Protein AF-A0A9C8WHI6-F1 (afdb_monomer_lite)

Secondary structure (DSSP, 8-state):
-TTTTTSHHHHHHHHHHHHHHHHHHHHHHHHHHT-SSHHHHHHHHHHHHHHHHHHHHHHHGGGTS-HHHHHHHHHHHHHHHHHHHHHHHHHHT----

Foldseek 3Di:
DVLQVVDPVSVVLVVLLVVLVVLLVVLCVVLVVVPFAPSVLVSLVSSLVSLVSNLVSLVVCPVRDDPVVNVVSNVVSVVSNVVSVVVSVVRNPDDDD

Structure (mmCIF, N/CA/C/O backbone):
data_AF-A0A9C8WHI6-F1
#
_entry.id   AF-A0A9C8WHI6-F1
#
loop_
_atom_site.group_PDB
_atom_site.id
_atom_site.type_symbol
_atom_site.label_atom_id
_atom_site.label_alt_id
_atom_site.label_comp_id
_atom_site.label_asym_id
_atom_site.label_entity_id
_atom_site.label_seq_id
_atom_site.pdbx_PDB_ins_code
_atom_site.Cartn_x
_atom_site.Cartn_y
_atom_site.Cartn_z
_atom_site.oc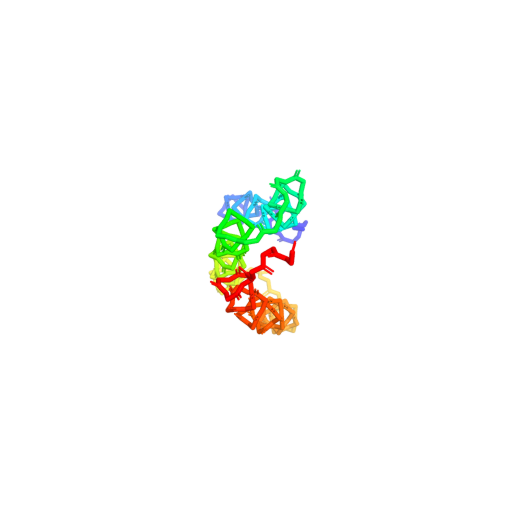cupancy
_atom_site.B_iso_or_equiv
_atom_site.auth_seq_id
_atom_site.auth_comp_id
_atom_site.auth_asym_id
_atom_site.auth_atom_id
_atom_site.pdbx_PDB_model_num
ATOM 1 N N . CYS A 1 1 ? 10.153 -4.763 -8.909 1.00 87.38 1 CYS A N 1
ATOM 2 C CA . CYS A 1 1 ? 10.439 -3.533 -9.683 1.00 87.38 1 CYS A CA 1
ATOM 3 C C . CYS A 1 1 ? 11.566 -3.673 -10.724 1.00 87.38 1 CYS A C 1
ATOM 5 O O . CYS A 1 1 ? 11.964 -2.655 -11.271 1.00 87.38 1 CYS A O 1
ATOM 7 N N . GLY A 1 2 ? 12.050 -4.881 -11.064 1.00 89.50 2 GLY A N 1
ATOM 8 C CA . GLY A 1 2 ? 13.164 -5.051 -12.021 1.00 89.50 2 GLY A CA 1
ATOM 9 C C . GLY A 1 2 ? 12.875 -4.588 -13.457 1.00 89.50 2 GLY A C 1
ATOM 10 O O . GLY A 1 2 ? 13.787 -4.202 -14.170 1.00 89.50 2 GLY A O 1
ATOM 11 N N . LEU A 1 3 ? 11.603 -4.537 -13.865 1.00 92.81 3 LEU A N 1
ATOM 12 C CA . LEU A 1 3 ? 11.204 -3.973 -15.164 1.00 92.81 3 LEU A CA 1
ATOM 13 C C . LEU A 1 3 ? 11.365 -2.442 -15.232 1.00 92.81 3 LEU A C 1
ATOM 15 O O . LEU A 1 3 ? 11.469 -1.882 -16.313 1.00 92.81 3 LEU A O 1
ATOM 19 N N . LEU A 1 4 ? 11.398 -1.762 -14.081 1.00 92.50 4 LEU A N 1
ATOM 20 C CA . LEU A 1 4 ? 11.543 -0.306 -13.997 1.00 92.50 4 LEU A CA 1
ATOM 21 C C . LEU A 1 4 ? 13.007 0.139 -13.913 1.00 92.50 4 LEU A C 1
ATOM 23 O O . LEU A 1 4 ? 13.319 1.284 -14.217 1.00 92.50 4 LEU A O 1
ATOM 27 N N . THR A 1 5 ? 13.908 -0.730 -13.453 1.00 90.88 5 THR A N 1
ATOM 28 C CA . THR A 1 5 ? 15.297 -0.356 -13.157 1.00 90.88 5 THR A CA 1
ATOM 29 C C . THR A 1 5 ? 16.164 0.024 -14.364 1.00 90.88 5 THR A C 1
ATOM 31 O O . THR A 1 5 ? 17.062 0.842 -14.154 1.00 90.88 5 THR A O 1
ATOM 34 N N . PRO A 1 6 ? 15.937 -0.491 -15.593 1.00 93.31 6 PRO A N 1
ATOM 35 C CA . PRO A 1 6 ? 16.717 -0.075 -16.761 1.00 93.3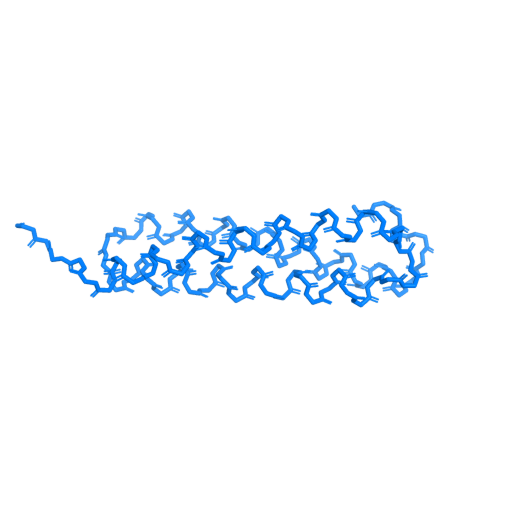1 6 PRO A CA 1
ATOM 36 C C . PRO A 1 6 ? 16.482 1.386 -17.180 1.00 93.31 6 PRO A C 1
ATOM 38 O O . PRO A 1 6 ? 17.391 2.019 -17.706 1.00 93.31 6 PRO A O 1
ATOM 41 N N . ASP A 1 7 ? 15.291 1.943 -16.927 1.00 90.06 7 ASP A N 1
ATOM 42 C CA . ASP A 1 7 ? 14.956 3.337 -17.250 1.00 90.06 7 ASP A CA 1
ATOM 43 C C . ASP A 1 7 ? 15.267 4.251 -16.043 1.00 90.06 7 ASP A C 1
ATOM 45 O O . ASP A 1 7 ? 14.760 4.009 -14.941 1.00 90.06 7 ASP A O 1
ATOM 49 N N . PRO A 1 8 ? 16.050 5.339 -16.196 1.00 90.62 8 PRO A N 1
ATOM 50 C CA . PRO A 1 8 ? 16.302 6.293 -15.115 1.00 90.62 8 PRO A CA 1
ATOM 51 C C . PRO A 1 8 ? 15.034 6.857 -14.452 1.00 90.62 8 PRO A C 1
ATOM 53 O O . PRO A 1 8 ? 15.004 7.000 -13.230 1.00 90.62 8 PRO A O 1
ATOM 56 N N . ARG A 1 9 ? 13.977 7.124 -15.228 1.00 90.56 9 ARG A N 1
ATOM 57 C CA . ARG A 1 9 ? 12.660 7.568 -14.740 1.00 90.56 9 ARG A CA 1
ATOM 58 C C . ARG A 1 9 ? 11.957 6.433 -13.999 1.00 90.56 9 ARG A C 1
ATOM 60 O O . ARG A 1 9 ? 11.352 6.648 -12.949 1.00 90.56 9 ARG A O 1
ATOM 67 N N . GLY A 1 10 ? 12.098 5.211 -14.512 1.00 94.44 10 GLY A N 1
ATOM 68 C CA . GLY A 1 10 ? 11.597 3.997 -13.878 1.00 94.44 10 GLY A CA 1
ATOM 69 C C . GLY A 1 10 ? 12.230 3.748 -12.506 1.00 94.44 10 GLY A C 1
ATOM 70 O O . GLY A 1 10 ? 11.515 3.389 -11.573 1.00 94.44 10 GLY A O 1
ATOM 71 N N . ARG A 1 11 ? 13.526 4.032 -12.316 1.00 95.38 11 ARG A N 1
ATOM 72 C CA . ARG A 1 11 ? 14.185 3.929 -10.997 1.00 95.38 11 ARG A CA 1
ATOM 73 C C . ARG A 1 11 ? 13.552 4.840 -9.947 1.00 95.38 11 ARG A C 1
ATOM 75 O O . ARG A 1 11 ? 13.317 4.385 -8.829 1.00 95.38 11 ARG A O 1
ATOM 82 N N . ALA A 1 12 ? 13.241 6.088 -10.299 1.00 94.56 12 ALA A N 1
ATOM 83 C CA . ALA A 1 12 ? 12.569 7.012 -9.385 1.00 94.56 12 ALA A CA 1
ATOM 84 C C . ALA A 1 12 ? 11.170 6.496 -8.998 1.00 94.56 12 ALA A C 1
ATOM 86 O O . ALA A 1 12 ? 10.826 6.461 -7.818 1.00 94.56 12 ALA A O 1
ATOM 87 N N . ILE A 1 13 ? 10.400 6.004 -9.975 1.00 96.19 13 ILE A N 1
ATOM 88 C CA . ILE A 1 13 ? 9.087 5.387 -9.729 1.00 96.19 13 ILE A CA 1
ATOM 89 C C . ILE A 1 13 ? 9.222 4.138 -8.848 1.00 96.19 13 ILE A C 1
ATOM 91 O O . ILE A 1 13 ? 8.462 3.967 -7.898 1.00 96.19 13 ILE A O 1
ATOM 95 N N . ALA A 1 14 ? 10.203 3.277 -9.125 1.00 96.44 14 ALA A N 1
ATOM 96 C CA . ALA A 1 14 ? 10.441 2.049 -8.377 1.00 96.44 14 ALA A CA 1
ATOM 97 C C . ALA A 1 14 ? 10.724 2.323 -6.897 1.00 96.44 14 ALA A C 1
ATOM 99 O O . ALA A 1 14 ? 10.187 1.621 -6.044 1.00 96.44 14 ALA A O 1
ATOM 100 N N . GLN A 1 15 ? 11.528 3.344 -6.586 1.00 96.81 15 GLN A N 1
ATOM 101 C CA . GLN A 1 15 ? 11.810 3.735 -5.203 1.00 96.81 15 GLN A CA 1
ATOM 102 C C . GLN A 1 15 ? 10.537 4.171 -4.470 1.00 96.81 15 GLN A C 1
ATOM 104 O O . GLN A 1 15 ? 10.292 3.721 -3.351 1.00 96.81 15 GLN A O 1
ATOM 109 N N . GLN A 1 16 ? 9.697 4.986 -5.113 1.00 97.25 16 GLN A N 1
ATOM 110 C CA . GLN A 1 16 ? 8.433 5.437 -4.527 1.00 97.25 16 GLN A CA 1
ATOM 111 C C . GLN A 1 16 ? 7.426 4.288 -4.353 1.00 97.25 16 GLN A C 1
ATOM 113 O O . GLN A 1 16 ? 6.769 4.178 -3.317 1.00 97.25 16 GLN A O 1
ATOM 118 N N . MET A 1 17 ? 7.353 3.367 -5.321 1.00 97.25 17 MET A N 1
ATOM 119 C CA . MET A 1 17 ? 6.537 2.153 -5.211 1.00 97.25 17 MET A CA 1
ATOM 120 C C . MET A 1 17 ? 6.969 1.264 -4.049 1.00 97.25 17 MET A C 1
ATOM 122 O O . MET A 1 17 ? 6.121 0.817 -3.288 1.00 97.25 17 MET A O 1
ATOM 126 N N . ILE A 1 18 ? 8.273 0.994 -3.918 1.00 97.50 18 ILE A N 1
ATOM 127 C CA . ILE A 1 18 ? 8.805 0.119 -2.864 1.00 97.50 18 ILE A CA 1
ATOM 128 C C . ILE A 1 18 ? 8.499 0.712 -1.488 1.00 97.50 18 ILE A C 1
ATOM 130 O O . ILE A 1 18 ? 8.025 -0.002 -0.608 1.00 97.50 18 ILE A O 1
ATOM 134 N N . ARG A 1 19 ? 8.725 2.021 -1.320 1.00 98.44 19 ARG A N 1
ATOM 135 C CA . ARG A 1 19 ? 8.459 2.717 -0.059 1.00 98.44 19 ARG A CA 1
ATOM 136 C C . ARG A 1 19 ? 6.978 2.722 0.297 1.00 98.44 19 ARG A C 1
ATOM 138 O O . ARG A 1 19 ? 6.637 2.258 1.378 1.00 98.44 19 ARG A O 1
ATOM 145 N N . SER A 1 20 ? 6.118 3.197 -0.605 1.00 98.44 20 SER A N 1
ATOM 146 C CA . SER A 1 20 ? 4.676 3.271 -0.328 1.00 98.44 20 SER A CA 1
ATOM 147 C C . SER A 1 20 ? 4.078 1.883 -0.089 1.00 98.44 20 SER A C 1
ATOM 149 O O . SER A 1 20 ? 3.381 1.682 0.898 1.00 98.44 20 SER A O 1
ATOM 151 N N . ALA A 1 21 ? 4.429 0.880 -0.906 1.00 98.38 21 ALA A N 1
ATOM 152 C CA . ALA A 1 21 ? 3.905 -0.475 -0.739 1.00 98.38 21 ALA A CA 1
ATOM 153 C C . ALA A 1 21 ? 4.357 -1.119 0.582 1.00 98.38 21 ALA A C 1
ATOM 155 O O . ALA A 1 21 ? 3.544 -1.742 1.261 1.00 98.38 21 ALA A O 1
ATOM 156 N N . GLY A 1 22 ? 5.628 -0.946 0.968 1.00 98.44 22 GLY A N 1
ATOM 157 C CA . GLY A 1 22 ? 6.136 -1.421 2.260 1.00 98.44 22 GLY A CA 1
ATOM 158 C C . GLY A 1 22 ? 5.534 -0.675 3.456 1.00 98.44 22 GLY A C 1
ATOM 159 O O . GLY A 1 22 ? 5.300 -1.271 4.504 1.00 98.44 22 GLY A O 1
ATOM 160 N N . SER A 1 23 ? 5.215 0.613 3.293 1.00 98.69 23 SER A N 1
ATOM 161 C CA . SER A 1 23 ? 4.598 1.445 4.335 1.00 98.69 23 SER A CA 1
ATOM 162 C C . SER A 1 23 ? 3.179 0.986 4.701 1.00 98.69 23 SER A C 1
ATOM 164 O O . SER A 1 23 ? 2.738 1.194 5.834 1.00 98.69 23 SER A O 1
ATOM 166 N N . ILE A 1 24 ? 2.470 0.305 3.788 1.00 98.81 24 ILE A N 1
ATOM 167 C CA . ILE A 1 24 ? 1.139 -0.262 4.056 1.00 98.81 24 ILE A CA 1
ATOM 168 C C . ILE A 1 24 ? 1.202 -1.251 5.226 1.00 98.81 24 ILE A C 1
ATOM 170 O O . ILE A 1 24 ? 0.488 -1.067 6.210 1.00 98.81 24 ILE A O 1
ATOM 174 N N . SER A 1 25 ? 2.038 -2.292 5.131 1.00 98.56 25 SER A N 1
ATOM 175 C CA . SER A 1 25 ? 2.141 -3.310 6.185 1.00 98.56 25 SER A CA 1
ATOM 176 C C . SER A 1 25 ? 2.782 -2.742 7.445 1.00 98.56 25 SER A C 1
ATOM 178 O O . SER A 1 25 ? 2.255 -2.972 8.530 1.00 98.56 25 SER A O 1
ATOM 180 N N . ALA A 1 26 ? 3.820 -1.910 7.300 1.00 98.81 26 ALA A N 1
ATOM 181 C CA . ALA A 1 26 ? 4.490 -1.272 8.431 1.00 98.81 26 ALA A CA 1
ATOM 182 C C . ALA A 1 26 ? 3.510 -0.481 9.315 1.00 98.81 26 ALA A C 1
ATOM 184 O O . ALA A 1 26 ? 3.514 -0.629 10.534 1.00 98.81 26 ALA A O 1
ATOM 185 N N . ASN A 1 27 ? 2.604 0.300 8.715 1.00 98.81 27 ASN A N 1
ATOM 186 C CA . ASN A 1 27 ? 1.598 1.037 9.479 1.00 98.81 27 ASN A CA 1
ATOM 187 C C . ASN A 1 27 ? 0.538 0.125 10.109 1.00 98.81 27 ASN A C 1
ATOM 189 O O . ASN A 1 27 ? 0.060 0.418 11.201 1.00 98.81 27 ASN A O 1
ATOM 193 N N . ILE A 1 28 ? 0.150 -0.972 9.452 1.00 98.75 28 ILE A N 1
ATOM 194 C CA . ILE A 1 28 ? -0.792 -1.938 10.039 1.00 98.75 28 ILE A CA 1
ATOM 195 C C . ILE A 1 28 ? -0.171 -2.595 11.280 1.00 98.75 28 ILE A C 1
ATOM 197 O O . ILE A 1 28 ? -0.834 -2.669 12.315 1.00 98.75 28 ILE A O 1
ATOM 201 N N . GLU A 1 29 ? 1.081 -3.041 11.177 1.00 98.69 29 GLU A N 1
ATOM 202 C CA . GLU A 1 29 ? 1.844 -3.684 12.253 1.00 98.69 29 GLU A CA 1
ATOM 203 C C . GLU A 1 29 ? 2.088 -2.723 13.420 1.00 98.69 29 GLU A C 1
ATOM 205 O O . GLU A 1 29 ? 1.773 -3.051 14.566 1.00 98.69 29 GLU A O 1
ATOM 210 N N . GLU A 1 30 ? 2.566 -1.508 13.135 1.00 98.50 30 GLU A N 1
ATOM 211 C CA . GLU A 1 30 ? 2.800 -0.486 14.155 1.00 98.50 30 GLU A CA 1
ATOM 212 C C . GLU A 1 30 ? 1.502 -0.104 14.873 1.00 98.50 30 GLU A C 1
ATOM 214 O O . GLU A 1 30 ? 1.445 -0.083 16.103 1.00 98.50 30 GLU A O 1
ATOM 219 N N . GLY A 1 31 ? 0.437 0.151 14.111 1.00 98.12 31 GLY A N 1
ATOM 220 C CA . GLY A 1 31 ? -0.860 0.499 14.671 1.00 98.12 31 GLY A CA 1
ATOM 221 C C . GLY A 1 31 ? -1.435 -0.602 15.556 1.00 98.12 31 GLY A C 1
ATOM 222 O O . GLY A 1 31 ? -1.997 -0.308 16.607 1.00 98.12 31 GLY A O 1
ATOM 223 N N . PHE A 1 32 ? -1.266 -1.865 15.161 1.00 97.62 32 PHE A N 1
ATOM 224 C CA . PHE A 1 32 ? -1.699 -3.001 15.968 1.00 97.62 32 PHE A CA 1
ATOM 225 C C . PHE A 1 32 ? -0.905 -3.102 17.280 1.00 97.62 32 PHE A C 1
ATOM 227 O O . PHE A 1 32 ? -1.491 -3.337 18.338 1.00 97.62 32 PHE A O 1
ATOM 234 N N . GLY A 1 33 ? 0.408 -2.847 17.238 1.00 97.62 33 GLY A N 1
ATOM 235 C CA . GLY A 1 33 ? 1.276 -2.819 18.420 1.00 97.62 33 GLY A CA 1
ATOM 236 C C . GLY A 1 33 ? 0.921 -1.734 19.445 1.00 97.62 33 GLY A C 1
ATOM 237 O O . GLY A 1 33 ? 1.259 -1.868 20.620 1.00 97.62 33 GLY A O 1
ATOM 238 N N . ARG A 1 34 ? 0.193 -0.687 19.036 1.00 95.44 34 ARG A N 1
ATOM 239 C CA . ARG A 1 34 ? -0.273 0.407 19.908 1.00 95.44 34 ARG A CA 1
ATOM 240 C C . ARG A 1 34 ? -1.629 0.137 20.580 1.00 95.44 34 ARG A C 1
ATOM 242 O O . ARG A 1 34 ? -2.098 0.944 21.381 1.00 95.44 34 ARG A O 1
ATOM 249 N N . GLY A 1 35 ? -2.245 -1.016 20.315 1.00 94.81 35 GLY A N 1
ATOM 250 C CA . GLY A 1 35 ? -3.544 -1.405 20.872 1.00 94.81 35 GLY A CA 1
ATOM 251 C C . GLY A 1 35 ? -4.726 -0.966 20.006 1.00 94.81 35 GLY A C 1
ATOM 252 O O . GLY A 1 35 ? -4.558 -0.558 18.870 1.00 94.81 35 GLY A O 1
ATOM 253 N N . PHE A 1 36 ? -5.954 -1.088 20.512 1.00 96.00 36 PHE A N 1
ATOM 254 C CA . PHE A 1 36 ? -7.179 -0.856 19.729 1.00 96.00 36 PHE A CA 1
ATOM 255 C C . PHE A 1 36 ? -7.784 0.535 19.958 1.00 96.00 36 PHE A C 1
ATOM 257 O O . PHE A 1 36 ? -7.550 1.171 20.984 1.00 96.00 36 PHE A O 1
ATOM 264 N N . GLY A 1 37 ? -8.637 0.980 19.033 1.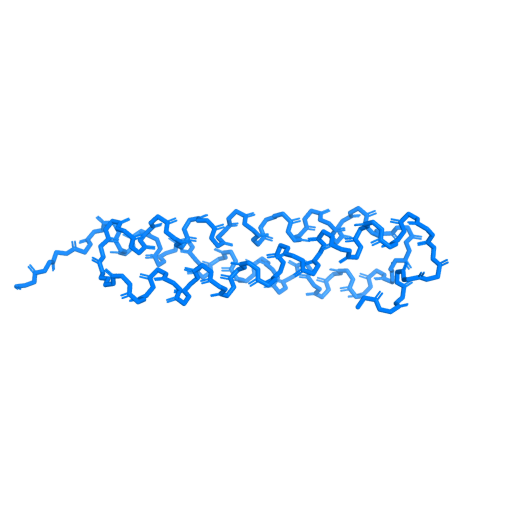00 97.31 37 GLY A N 1
ATOM 265 C CA . GLY A 1 37 ? -9.330 2.265 19.121 1.00 97.31 37 GLY A CA 1
ATOM 266 C C . GLY A 1 37 ? -8.801 3.312 18.148 1.00 97.31 37 GLY A C 1
ATOM 267 O O . GLY A 1 37 ? -8.371 2.996 17.038 1.00 97.31 37 GLY A O 1
ATOM 268 N N . ASN A 1 38 ? -8.865 4.581 18.554 1.00 96.88 38 ASN A N 1
ATOM 269 C CA . ASN A 1 38 ? -8.539 5.708 17.677 1.00 96.88 38 ASN A CA 1
ATOM 270 C C . ASN A 1 38 ? -7.084 5.703 17.188 1.00 96.88 38 ASN A C 1
ATOM 272 O O . ASN A 1 38 ? -6.843 6.146 16.066 1.00 96.88 38 ASN A O 1
ATOM 276 N N . ASP A 1 39 ? -6.148 5.174 17.978 1.00 96.75 39 ASP A N 1
ATOM 277 C CA . ASP A 1 39 ? -4.736 5.109 17.589 1.00 96.75 39 ASP A CA 1
ATOM 278 C C . ASP A 1 39 ? -4.514 4.091 16.458 1.00 96.75 39 ASP A C 1
ATOM 280 O O . ASP A 1 39 ? -4.002 4.426 15.387 1.00 96.75 39 ASP A O 1
ATOM 284 N N . TYR A 1 40 ? -5.066 2.878 16.588 1.00 98.38 40 TYR A N 1
ATOM 285 C CA . TYR A 1 40 ? -5.034 1.922 15.480 1.00 98.38 40 TYR A CA 1
ATOM 286 C C . TYR A 1 40 ? -5.805 2.430 14.257 1.00 98.38 40 TYR A C 1
ATOM 288 O O . TYR A 1 40 ? -5.352 2.280 13.124 1.00 98.38 40 TYR A O 1
ATOM 296 N N . ALA A 1 41 ? -6.942 3.107 14.458 1.00 98.50 41 ALA A N 1
ATOM 297 C CA . ALA A 1 41 ? -7.683 3.727 13.361 1.00 98.50 41 ALA A CA 1
ATOM 298 C C . ALA A 1 41 ? -6.855 4.782 12.602 1.00 98.50 41 ALA A C 1
ATOM 300 O O . ALA A 1 41 ? -7.009 4.918 11.384 1.00 98.50 41 ALA A O 1
ATOM 301 N N . TYR A 1 42 ? -5.998 5.535 13.300 1.00 98.50 42 TYR A N 1
ATOM 302 C CA . TYR A 1 42 ? -5.079 6.490 12.688 1.00 98.50 42 TYR A CA 1
ATOM 303 C C . TYR A 1 42 ? -4.070 5.774 11.787 1.00 98.50 42 TYR A C 1
ATOM 305 O O . TYR A 1 42 ? -3.970 6.119 10.609 1.00 98.50 42 TYR A O 1
ATOM 313 N N . HIS A 1 43 ? -3.404 4.740 12.295 1.00 98.75 43 HIS A N 1
ATOM 314 C CA . HIS A 1 43 ? -2.415 3.977 11.534 1.00 98.75 43 HIS A CA 1
ATOM 315 C C . HIS A 1 43 ? -3.026 3.234 10.336 1.00 98.75 43 HIS A C 1
ATOM 317 O O . HIS A 1 43 ? -2.492 3.303 9.230 1.00 98.75 43 HIS A O 1
ATOM 323 N N . LEU A 1 44 ? -4.210 2.628 10.486 1.00 98.81 44 LEU A N 1
ATOM 324 C CA . LEU A 1 44 ? -4.933 2.026 9.358 1.00 98.81 44 LEU A CA 1
ATOM 325 C C . LEU A 1 44 ? -5.299 3.060 8.280 1.00 98.81 44 LEU A C 1
ATOM 327 O O . LEU A 1 44 ? -5.312 2.751 7.088 1.00 98.81 44 LEU A O 1
ATOM 331 N N . ARG A 1 45 ? -5.585 4.308 8.673 1.00 98.75 45 ARG A N 1
ATOM 332 C CA . ARG A 1 45 ? -5.821 5.407 7.728 1.00 98.75 45 ARG A CA 1
ATOM 333 C C . ARG A 1 45 ? -4.539 5.813 6.996 1.00 98.75 45 ARG A C 1
ATOM 335 O O . ARG A 1 45 ? -4.636 6.122 5.809 1.00 98.75 45 ARG A O 1
ATOM 342 N N . VAL A 1 46 ? -3.380 5.795 7.658 1.00 98.81 46 VAL A N 1
ATOM 343 C CA . VAL A 1 46 ? -2.076 6.002 7.000 1.00 98.81 46 VAL A CA 1
ATOM 344 C C . VAL A 1 46 ? -1.808 4.869 6.008 1.00 98.81 46 VAL A C 1
ATOM 346 O O . VAL A 1 46 ? -1.599 5.151 4.833 1.00 98.81 46 VAL A O 1
ATOM 349 N N . ALA A 1 47 ? -1.974 3.605 6.411 1.00 98.81 47 ALA A N 1
ATOM 350 C CA . ALA A 1 47 ? -1.851 2.453 5.512 1.00 98.81 47 ALA A CA 1
ATOM 351 C C . ALA A 1 47 ? -2.768 2.565 4.276 1.00 98.81 47 ALA A C 1
ATOM 353 O O . ALA A 1 47 ? -2.379 2.234 3.158 1.00 98.81 47 ALA A O 1
ATOM 354 N N . MET A 1 48 ? -3.988 3.089 4.446 1.00 98.81 48 MET A N 1
ATOM 355 C CA . MET A 1 48 ? -4.917 3.325 3.337 1.00 98.81 48 MET A CA 1
ATOM 356 C C . MET A 1 48 ? -4.441 4.449 2.401 1.00 98.81 48 MET A C 1
ATOM 358 O O . MET A 1 48 ? -4.684 4.381 1.195 1.00 98.81 48 MET A O 1
ATOM 362 N N . ALA A 1 49 ? -3.806 5.496 2.934 1.00 98.69 49 ALA A N 1
ATOM 363 C CA . ALA A 1 49 ? -3.211 6.558 2.124 1.00 98.69 49 ALA A CA 1
ATOM 364 C C . ALA A 1 49 ? -2.030 6.021 1.299 1.00 98.69 49 ALA A C 1
ATOM 366 O O . ALA A 1 49 ? -1.995 6.239 0.090 1.00 98.69 49 ALA A O 1
ATOM 367 N N . GLU A 1 50 ? -1.161 5.226 1.920 1.00 98.75 50 GLU A N 1
ATOM 368 C CA . GLU A 1 50 ? -0.025 4.558 1.273 1.00 98.75 50 GLU A CA 1
ATOM 369 C C . GLU A 1 50 ? -0.486 3.604 0.163 1.00 98.75 50 GLU A C 1
ATOM 371 O O . GLU A 1 50 ? 0.023 3.648 -0.953 1.00 98.75 50 GLU A O 1
ATOM 376 N N . ALA A 1 51 ? -1.549 2.824 0.394 1.00 98.75 51 ALA A N 1
ATOM 377 C CA . ALA A 1 51 ? -2.130 1.959 -0.635 1.00 98.75 51 ALA A CA 1
ATOM 378 C C . ALA A 1 51 ? -2.663 2.747 -1.847 1.00 98.75 51 ALA A C 1
ATOM 380 O O . ALA A 1 51 ? -2.507 2.321 -2.997 1.00 98.75 51 ALA A O 1
ATOM 381 N N . ARG A 1 52 ? -3.271 3.921 -1.614 1.00 98.56 52 ARG A N 1
ATOM 382 C CA . ARG A 1 52 ? -3.698 4.823 -2.698 1.00 98.56 52 ARG A CA 1
ATOM 383 C C . ARG A 1 52 ? -2.505 5.404 -3.447 1.00 98.56 52 ARG A C 1
ATOM 385 O O . ARG A 1 52 ? -2.564 5.495 -4.674 1.00 98.56 52 ARG A O 1
ATOM 392 N N . GLU A 1 53 ? -1.444 5.768 -2.737 1.00 98.56 53 GLU A N 1
ATOM 393 C CA . GLU A 1 53 ? -0.208 6.256 -3.338 1.00 98.56 53 GLU A CA 1
ATOM 394 C C . GLU A 1 53 ? 0.456 5.179 -4.205 1.00 98.56 53 GLU A C 1
ATOM 396 O O . GLU A 1 53 ? 0.728 5.429 -5.381 1.00 98.56 53 GLU A O 1
ATOM 401 N N . THR A 1 54 ? 0.621 3.959 -3.684 1.00 98.44 54 THR A N 1
ATOM 402 C CA . THR A 1 54 ? 1.135 2.805 -4.433 1.00 98.44 54 THR A CA 1
ATOM 403 C C . THR A 1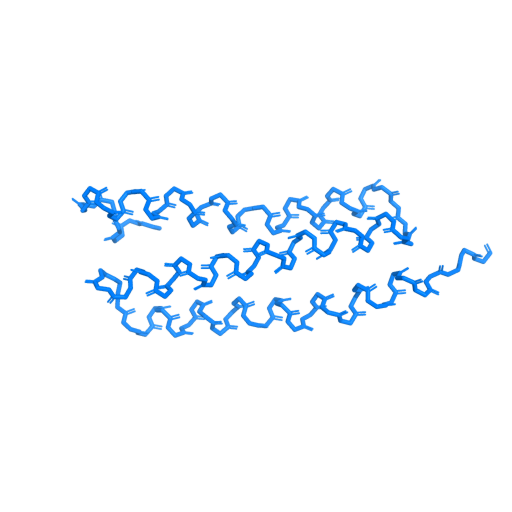 54 ? 0.347 2.586 -5.723 1.00 98.44 54 THR A C 1
ATOM 405 O O . THR A 1 54 ? 0.934 2.424 -6.795 1.00 98.44 54 THR A O 1
ATOM 408 N N . ARG A 1 55 ? -0.991 2.646 -5.658 1.00 97.88 55 ARG A N 1
ATOM 409 C CA . ARG A 1 55 ? -1.854 2.543 -6.843 1.00 97.88 55 ARG A CA 1
ATOM 410 C C . ARG A 1 55 ? -1.587 3.666 -7.851 1.00 97.88 55 ARG A C 1
ATOM 412 O O . ARG A 1 55 ? -1.520 3.410 -9.051 1.00 97.88 55 ARG A O 1
ATOM 419 N N . GLY A 1 56 ? -1.399 4.896 -7.373 1.00 97.44 56 GLY A N 1
ATOM 420 C CA . GLY A 1 56 ? -1.028 6.041 -8.206 1.00 97.44 56 GLY A CA 1
ATOM 421 C C . GLY A 1 56 ? 0.328 5.866 -8.894 1.00 97.44 56 GLY A C 1
ATOM 422 O O . GLY A 1 56 ? 0.480 6.238 -10.056 1.00 97.44 56 GLY A O 1
ATOM 423 N N . TRP A 1 57 ? 1.307 5.257 -8.223 1.00 97.94 57 TRP A N 1
ATOM 424 C CA . TRP A 1 57 ? 2.589 4.935 -8.846 1.00 97.94 57 TRP A CA 1
ATOM 425 C C . TRP A 1 57 ? 2.459 3.875 -9.941 1.00 97.94 57 TRP A C 1
ATOM 427 O O . TRP A 1 57 ? 3.071 4.046 -10.994 1.00 97.94 57 TRP A O 1
ATOM 437 N N . TYR A 1 58 ? 1.626 2.841 -9.760 1.00 97.44 58 TYR A N 1
ATOM 438 C CA . TYR A 1 58 ? 1.357 1.858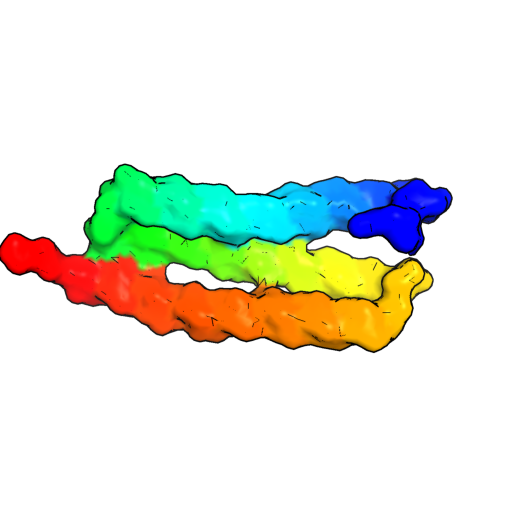 -10.824 1.00 97.44 58 TYR A CA 1
ATOM 439 C C . TYR A 1 58 ? 0.746 2.502 -12.064 1.00 97.44 58 TYR A C 1
ATOM 441 O O . TYR A 1 58 ? 1.189 2.216 -13.172 1.00 97.44 58 TYR A O 1
ATOM 449 N N . TRP A 1 59 ? -0.190 3.434 -11.880 1.00 95.81 59 TRP A N 1
ATOM 450 C CA . TRP A 1 59 ? -0.737 4.212 -12.989 1.00 95.81 59 TRP A CA 1
ATOM 451 C C . TRP A 1 59 ? 0.339 5.034 -13.716 1.00 95.81 59 TRP A C 1
ATOM 453 O O . TRP A 1 59 ? 0.435 5.000 -14.939 1.00 95.81 59 TRP A O 1
ATOM 463 N N . ARG A 1 60 ? 1.211 5.741 -12.985 1.00 94.94 60 ARG A N 1
ATOM 464 C CA . ARG A 1 60 ? 2.305 6.525 -13.597 1.00 94.94 60 ARG A CA 1
ATOM 465 C C . ARG A 1 60 ? 3.324 5.656 -14.340 1.00 94.94 60 ARG A C 1
ATOM 467 O O . ARG A 1 60 ? 3.975 6.139 -15.259 1.00 94.94 60 ARG A O 1
ATOM 474 N N . ALA A 1 61 ? 3.450 4.388 -13.964 1.00 95.75 61 ALA A N 1
ATOM 475 C CA . ALA A 1 61 ? 4.361 3.435 -14.582 1.00 95.75 61 ALA A CA 1
ATOM 476 C C . ALA A 1 61 ? 3.840 2.803 -15.889 1.00 95.75 61 ALA A C 1
ATOM 478 O O . ALA A 1 61 ? 4.556 1.987 -16.465 1.00 95.75 61 ALA A O 1
ATOM 479 N N . HIS A 1 62 ? 2.640 3.156 -16.371 1.00 94.69 62 HIS A N 1
ATOM 480 C CA . HIS A 1 62 ? 2.003 2.508 -17.533 1.00 94.69 62 HIS A CA 1
ATOM 481 C C . HIS A 1 62 ? 2.751 2.610 -18.857 1.00 94.69 62 HIS A C 1
ATOM 483 O O . HIS A 1 62 ? 2.558 1.778 -19.730 1.00 94.69 62 HIS A O 1
ATOM 489 N N . HIS A 1 63 ? 3.663 3.567 -18.997 1.00 93.12 63 HIS A N 1
ATOM 490 C CA . HIS A 1 63 ? 4.526 3.637 -20.174 1.00 93.12 63 HIS A CA 1
ATOM 491 C C . HIS A 1 63 ? 5.689 2.629 -20.151 1.00 93.12 63 HIS A C 1
ATOM 493 O O . HIS A 1 63 ? 6.371 2.477 -21.159 1.00 93.12 63 HIS A O 1
ATOM 499 N N . ILE A 1 64 ? 5.967 1.998 -19.003 1.00 94.75 64 ILE A N 1
ATOM 500 C CA . ILE A 1 64 ? 7.121 1.101 -18.799 1.00 94.75 64 ILE A CA 1
ATOM 501 C C . ILE A 1 64 ? 6.663 -0.319 -18.450 1.00 94.75 64 ILE A C 1
ATOM 503 O O . ILE A 1 64 ? 7.292 -1.295 -18.852 1.00 94.75 64 ILE A O 1
ATOM 507 N N . LEU A 1 65 ? 5.596 -0.450 -17.661 1.00 96.25 65 LEU A N 1
ATOM 508 C CA . LEU A 1 65 ? 5.099 -1.741 -17.201 1.00 96.25 65 LEU A CA 1
ATOM 509 C C . LEU A 1 65 ? 4.032 -2.308 -18.147 1.00 96.25 65 LEU A C 1
ATOM 511 O O . LEU A 1 65 ? 3.226 -1.540 -18.663 1.00 96.25 65 LEU A O 1
ATOM 515 N N . PRO A 1 66 ? 3.966 -3.642 -18.303 1.00 97.19 66 PRO A N 1
ATOM 516 C CA . PRO A 1 66 ? 2.875 -4.296 -19.017 1.00 97.19 66 PRO A CA 1
ATOM 517 C C . PRO A 1 66 ? 1.498 -3.996 -18.407 1.00 97.19 66 PRO A C 1
ATOM 519 O O . PRO A 1 66 ? 1.340 -3.954 -17.180 1.00 97.19 66 PRO A O 1
ATOM 522 N N . ASP A 1 67 ? 0.485 -3.837 -19.259 1.00 96.94 67 ASP A N 1
ATOM 523 C CA . ASP A 1 67 ? -0.871 -3.480 -18.829 1.00 96.94 67 ASP A CA 1
ATOM 524 C C . ASP A 1 67 ? -1.519 -4.536 -17.924 1.00 96.94 67 ASP A C 1
ATOM 526 O O . ASP A 1 67 ? -2.272 -4.205 -17.008 1.00 96.94 67 ASP A O 1
ATOM 530 N N . ASP A 1 68 ? -1.259 -5.819 -18.174 1.00 97.62 68 ASP A N 1
ATOM 531 C CA . ASP A 1 68 ? -1.756 -6.930 -17.361 1.00 97.62 68 ASP A CA 1
ATOM 532 C C . ASP A 1 68 ? -1.180 -6.886 -15.942 1.00 97.62 68 ASP A C 1
ATOM 534 O O . ASP A 1 68 ? -1.927 -7.021 -14.968 1.00 97.62 68 ASP A O 1
ATOM 538 N N . LEU A 1 69 ? 0.116 -6.582 -15.817 1.00 97.12 69 LEU A N 1
ATOM 539 C CA . LEU A 1 69 ? 0.769 -6.363 -14.531 1.00 97.12 69 LEU A CA 1
ATOM 540 C C . LEU A 1 69 ? 0.125 -5.184 -13.801 1.00 97.12 69 LEU A C 1
ATOM 542 O O . LEU A 1 69 ? -0.205 -5.303 -12.619 1.00 97.12 69 LEU A O 1
ATOM 546 N N . ILE A 1 70 ? -0.090 -4.057 -14.484 1.00 97.31 70 ILE A N 1
ATOM 547 C CA . ILE A 1 70 ? -0.708 -2.877 -13.867 1.00 97.31 70 ILE A CA 1
ATOM 548 C C . ILE A 1 70 ? -2.126 -3.179 -13.409 1.00 97.31 70 ILE A C 1
ATOM 550 O O . ILE A 1 70 ? -2.446 -2.901 -12.254 1.00 97.31 70 ILE A O 1
ATOM 554 N N . ARG A 1 71 ? -2.957 -3.799 -14.255 1.00 97.69 71 ARG A N 1
ATOM 555 C CA . ARG A 1 71 ? -4.323 -4.197 -13.886 1.00 97.69 71 ARG A CA 1
ATOM 556 C C . ARG A 1 71 ? -4.328 -5.089 -12.652 1.00 97.69 71 ARG A C 1
ATOM 558 O O . ARG A 1 71 ? -5.061 -4.809 -11.704 1.00 97.69 71 ARG A O 1
ATOM 565 N N . HIS A 1 72 ? -3.470 -6.107 -12.624 1.00 97.75 72 HIS A N 1
ATOM 566 C CA . HIS A 1 72 ? -3.360 -7.007 -11.482 1.00 97.75 72 HIS A CA 1
ATOM 567 C C . HIS A 1 72 ? -2.978 -6.255 -10.195 1.00 97.75 72 HIS A C 1
ATOM 569 O O . HIS A 1 72 ? -3.627 -6.402 -9.158 1.00 97.75 72 HIS A O 1
ATOM 575 N N . ARG A 1 73 ? -1.965 -5.381 -10.256 1.00 97.44 73 ARG A N 1
ATOM 576 C CA . ARG A 1 73 ? -1.498 -4.613 -9.090 1.00 97.44 73 ARG A CA 1
ATOM 577 C C . ARG A 1 73 ? -2.496 -3.544 -8.635 1.00 97.44 73 ARG A C 1
ATOM 579 O O . ARG A 1 73 ? -2.655 -3.320 -7.432 1.00 97.44 73 ARG A O 1
ATOM 586 N N . MET A 1 74 ? -3.208 -2.909 -9.563 1.00 97.38 74 MET A N 1
ATOM 587 C CA . MET A 1 74 ? -4.286 -1.969 -9.249 1.00 97.38 74 MET A CA 1
ATOM 588 C C . MET A 1 74 ? -5.500 -2.663 -8.612 1.00 97.38 74 MET A C 1
ATOM 590 O O . MET A 1 74 ? -6.094 -2.089 -7.698 1.00 97.38 74 MET A O 1
ATOM 594 N N . SER A 1 75 ? -5.840 -3.889 -9.030 1.00 98.06 75 SER A N 1
ATOM 595 C CA . SER A 1 75 ? -6.880 -4.706 -8.381 1.00 98.06 75 SER A CA 1
ATOM 596 C C . SER A 1 75 ? -6.492 -5.031 -6.941 1.00 98.06 75 SER A C 1
ATOM 598 O O . SER A 1 75 ? -7.204 -4.666 -6.010 1.00 98.06 75 SER A O 1
ATOM 600 N N . MET A 1 76 ? -5.291 -5.579 -6.748 1.00 98.00 76 MET A N 1
ATOM 601 C CA . MET A 1 76 ? -4.764 -5.950 -5.431 1.00 98.00 76 MET A CA 1
ATOM 602 C C . MET A 1 76 ? -4.719 -4.764 -4.453 1.00 98.00 76 MET A C 1
ATOM 604 O O . MET A 1 76 ? -5.158 -4.868 -3.311 1.00 98.00 76 MET A O 1
ATOM 608 N N . THR A 1 77 ? -4.235 -3.598 -4.891 1.00 97.94 77 THR A N 1
ATOM 609 C CA . THR A 1 77 ? -4.241 -2.387 -4.045 1.00 97.94 77 THR A CA 1
ATOM 610 C C . THR A 1 77 ? -5.655 -1.881 -3.753 1.00 97.94 77 THR A C 1
ATOM 612 O O . THR A 1 77 ? -5.902 -1.352 -2.670 1.00 97.94 77 THR A O 1
ATOM 615 N N . SER A 1 78 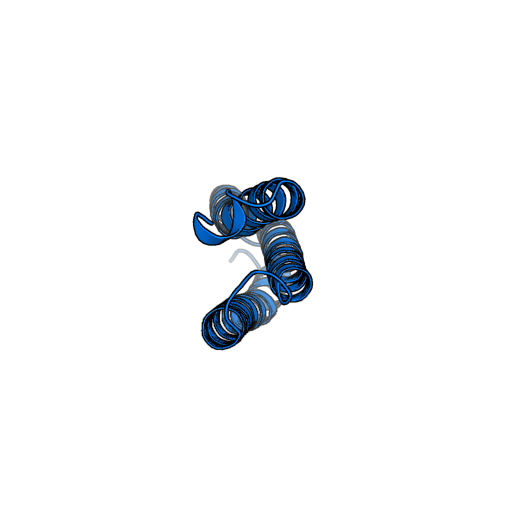? -6.607 -2.073 -4.670 1.00 97.81 78 SER A N 1
ATOM 616 C CA . SER A 1 78 ? -8.012 -1.712 -4.448 1.00 97.81 78 SER A CA 1
ATOM 617 C C . SER A 1 78 ? -8.686 -2.634 -3.428 1.00 97.81 78 SER A C 1
ATOM 619 O O . SER A 1 78 ? -9.428 -2.141 -2.580 1.00 97.81 78 SER A O 1
ATOM 621 N N . GLU A 1 79 ? -8.369 -3.929 -3.436 1.00 98.56 79 GLU A N 1
ATOM 622 C CA . GLU A 1 79 ? -8.815 -4.886 -2.413 1.00 98.56 79 GLU A CA 1
ATOM 623 C C . GLU A 1 79 ? -8.271 -4.521 -1.024 1.00 98.56 79 GLU A C 1
ATOM 625 O O . GLU A 1 79 ? -9.031 -4.475 -0.055 1.00 98.56 79 GLU A O 1
ATOM 630 N N . ILE A 1 80 ? -6.986 -4.157 -0.920 1.00 98.50 80 ILE A N 1
ATOM 631 C CA . ILE A 1 80 ? -6.386 -3.676 0.338 1.00 98.50 80 ILE A CA 1
ATOM 632 C C . ILE A 1 80 ? -7.131 -2.441 0.862 1.00 98.50 80 ILE A C 1
ATOM 634 O O . ILE A 1 80 ? -7.521 -2.395 2.029 1.00 98.50 80 ILE A O 1
ATOM 638 N N . ILE A 1 81 ? -7.381 -1.447 0.003 1.00 98.69 81 ILE A N 1
ATOM 639 C CA . ILE A 1 81 ? -8.142 -0.244 0.378 1.00 98.69 81 ILE A CA 1
ATOM 640 C C . ILE A 1 81 ? -9.551 -0.623 0.856 1.00 98.69 81 ILE A C 1
ATOM 642 O O . ILE A 1 81 ? -10.007 -0.104 1.879 1.00 98.69 81 ILE A O 1
ATOM 646 N N . ALA A 1 82 ? -10.226 -1.531 0.148 1.00 98.56 82 ALA A N 1
ATOM 647 C CA . ALA A 1 82 ? -11.565 -1.994 0.495 1.00 98.56 82 ALA A CA 1
ATOM 648 C C . ALA A 1 82 ? -11.606 -2.694 1.862 1.00 98.56 82 ALA A C 1
ATOM 650 O O . ALA A 1 82 ? -12.563 -2.494 2.603 1.00 98.56 82 ALA A O 1
ATOM 651 N N . MET A 1 83 ? -10.562 -3.441 2.237 1.00 98.56 83 MET A N 1
ATOM 652 C CA . MET A 1 83 ? -10.439 -4.055 3.565 1.00 98.56 83 MET A CA 1
ATOM 653 C C . MET A 1 83 ? -10.118 -3.035 4.666 1.00 98.56 83 MET A C 1
ATOM 655 O O . MET A 1 83 ? -10.612 -3.159 5.789 1.00 98.56 83 MET A O 1
ATOM 659 N N . LEU A 1 84 ? -9.316 -2.009 4.375 1.00 98.62 84 LEU A N 1
ATOM 660 C CA . LEU A 1 84 ? -8.925 -1.006 5.370 1.00 98.62 84 LEU A CA 1
ATOM 661 C C . LEU A 1 84 ? -10.097 -0.109 5.792 1.00 98.62 84 LEU A C 1
ATOM 663 O O . LEU A 1 84 ? -10.242 0.178 6.979 1.00 98.62 84 LEU A O 1
ATOM 667 N N . ILE A 1 85 ? -10.967 0.298 4.862 1.00 98.50 85 ILE A N 1
ATOM 668 C CA . ILE A 1 85 ? -12.114 1.187 5.139 1.00 98.50 85 ILE A CA 1
ATOM 669 C C . ILE A 1 85 ? -13.012 0.688 6.296 1.00 98.50 85 ILE A C 1
ATOM 671 O O . ILE A 1 85 ? -13.188 1.439 7.264 1.00 98.50 85 ILE A O 1
ATOM 675 N N . PRO A 1 86 ? -13.574 -0.538 6.265 1.00 98.50 86 PRO A N 1
ATOM 676 C CA . PRO A 1 86 ? -14.426 -1.030 7.344 1.00 98.50 86 PRO A CA 1
ATOM 677 C C . PRO A 1 86 ? -13.643 -1.257 8.643 1.00 98.50 86 PRO A C 1
ATOM 679 O O . PRO A 1 86 ? -14.184 -1.029 9.725 1.00 98.50 86 PRO A O 1
ATOM 682 N N . ASN A 1 87 ? -12.361 -1.632 8.572 1.00 98.31 87 ASN A N 1
ATOM 683 C CA . ASN A 1 87 ? -11.528 -1.795 9.766 1.00 98.31 87 ASN A CA 1
ATOM 684 C C . ASN A 1 87 ? -11.253 -0.455 10.467 1.00 98.31 87 ASN A C 1
ATOM 686 O O . ASN A 1 87 ? -11.383 -0.374 11.687 1.00 98.31 87 ASN A O 1
ATOM 690 N N . ILE A 1 88 ? -10.990 0.621 9.718 1.00 98.62 88 ILE A N 1
ATOM 691 C CA . ILE A 1 88 ? -10.876 1.982 10.270 1.00 98.62 88 ILE A CA 1
ATOM 692 C C . ILE A 1 88 ? -12.176 2.374 10.981 1.00 98.62 88 ILE A C 1
ATOM 694 O O . ILE A 1 88 ? -12.149 2.869 12.109 1.00 98.62 88 ILE A O 1
ATOM 698 N N . GLN A 1 89 ? -13.330 2.145 10.345 1.00 98.31 89 GLN A N 1
ATOM 699 C CA . GLN A 1 89 ? -14.632 2.456 10.942 1.00 98.31 89 GLN A CA 1
ATOM 700 C C . GLN A 1 89 ? -14.894 1.640 12.214 1.00 98.31 89 GLN A C 1
ATOM 702 O O . GLN A 1 89 ? -15.400 2.187 13.195 1.00 98.31 89 GLN A O 1
ATOM 707 N N . ARG A 1 90 ? -14.525 0.354 12.219 1.00 98.00 90 ARG A N 1
ATOM 708 C CA . ARG A 1 90 ? -14.630 -0.522 13.390 1.00 98.00 90 ARG A CA 1
ATOM 709 C C . ARG A 1 90 ? -13.767 -0.018 14.544 1.00 98.00 90 ARG A C 1
ATOM 711 O O . ARG A 1 90 ? -14.263 0.066 15.662 1.00 98.00 90 ARG A O 1
ATOM 718 N N . GLN A 1 91 ? -12.518 0.359 14.274 1.00 97.81 91 GLN A N 1
ATOM 719 C CA . GLN A 1 91 ? -11.602 0.871 15.297 1.00 97.81 91 GLN A CA 1
ATOM 720 C C . GLN A 1 91 ? -12.066 2.213 15.878 1.00 97.81 91 GLN A C 1
ATOM 722 O O . GLN A 1 91 ? -12.027 2.397 17.089 1.00 97.81 91 GLN A O 1
ATOM 727 N N . ARG A 1 92 ? -12.630 3.114 15.063 1.00 97.19 92 ARG A N 1
ATOM 728 C CA . ARG A 1 92 ? -13.233 4.372 15.556 1.00 97.19 92 ARG A CA 1
ATOM 729 C C . ARG A 1 92 ? -14.416 4.164 16.505 1.00 97.19 92 ARG A C 1
ATOM 731 O O . ARG A 1 92 ? -14.697 5.024 17.329 1.00 97.19 92 ARG A O 1
ATOM 738 N N . LYS A 1 93 ? -15.130 3.044 16.369 1.00 97.06 93 LYS A N 1
ATOM 739 C CA . LYS A 1 93 ? -16.265 2.671 17.231 1.00 97.06 93 LYS A CA 1
ATOM 740 C C . LYS A 1 93 ? -15.859 1.755 18.386 1.00 97.06 93 LYS A C 1
ATOM 742 O O . LYS A 1 93 ? -16.720 1.337 19.159 1.00 97.06 93 LYS A O 1
ATOM 747 N N . TYR A 1 94 ? -14.581 1.399 18.487 1.00 96.69 94 TYR A N 1
ATOM 748 C CA . TYR A 1 94 ? -14.106 0.484 19.509 1.00 96.69 94 TYR A CA 1
ATOM 749 C C . TYR A 1 94 ? -14.289 1.104 20.897 1.00 96.69 94 TYR A C 1
ATOM 751 O O . TYR A 1 94 ? -13.813 2.202 21.179 1.00 96.69 94 TYR A O 1
ATOM 759 N N . ARG A 1 95 ? -14.973 0.371 21.776 1.00 91.19 95 ARG A N 1
ATOM 760 C CA . ARG A 1 95 ? -15.089 0.680 23.200 1.00 91.19 95 ARG A CA 1
ATOM 761 C C . ARG A 1 95 ? -14.432 -0.462 23.955 1.00 91.19 95 ARG A C 1
ATOM 763 O O . ARG A 1 95 ? -14.814 -1.617 23.760 1.00 91.19 95 ARG A O 1
ATOM 770 N N . LYS A 1 96 ? -13.441 -0.141 24.787 1.00 81.50 96 LYS A N 1
ATOM 771 C CA . LYS A 1 96 ? -12.867 -1.113 25.718 1.00 81.50 96 LYS A CA 1
ATOM 772 C C . LYS A 1 96 ? -13.996 -1.537 26.664 1.00 81.50 96 LYS A C 1
ATOM 774 O O . LYS A 1 96 ? -14.682 -0.666 27.198 1.00 81.50 96 LYS A O 1
ATOM 779 N N . ARG A 1 97 ? -14.254 -2.844 26.736 1.00 73.25 97 ARG A N 1
ATOM 780 C CA . ARG A 1 97 ? -15.158 -3.408 27.742 1.00 73.25 97 ARG A CA 1
ATOM 781 C C . ARG A 1 97 ? -14.559 -3.224 29.126 1.00 73.25 97 ARG A C 1
ATOM 783 O O . ARG A 1 97 ? -13.309 -3.270 29.210 1.00 73.25 97 ARG A O 1
#

pLDDT: mean 96.47, std 3.73, range [73.25, 98.81]

Radius of gyration: 15.46 Å; chains: 1; bounding box: 33×15×48 Å

Sequence (97 aa):
CGLLTPDPRGRAIAQQMIRSAGSISANIEEGFGRGFGNDYAYHLRVAMAEARETRGWYWRAHHILPDDLIRHRMSMTSEIIAMLIPNIQRQRKYRKR